Protein AF-A0A0B1SPR5-F1 (afdb_monomer)

Nearest PDB structures (foldseek):
  7kk3-assembly1_A  TM=8.810E-01  e=3.151E-03  Homo sapiens
  8u4w-assembly4_D  TM=8.899E-01  e=4.691E-03  Homo sapiens
  4l7p-assembly1_A  TM=6.965E-01  e=1.040E-02  Homo sapiens

Foldseek 3Di:
DDDDDDPDPPPDDCPVCPPPQKDKQAAQWAQPAWDADPNDTHSPHGTDGPVVPVPHPHNHMDMGGDDPVVDDDDDDDDDD

Radius of gyration: 14.97 Å; Cα contacts (8 Å, |Δi|>4): 83; chains: 1; bounding box: 36×36×32 Å

Secondary structure (DSSP, 8-state):
---------TTS-HHHHTT-SEEEEPPSEEES--EEETTEEE--SPEEE-TTSTT---SB-EEEES-GGG----------

pLDDT: mean 77.54, std 15.35, range [31.16, 94.0]

Organism: Oesophagostomum dentatum (NCBI:txid61180)

InterPro domains:
  IPR012317 Poly(ADP-ribose) polymerase, catalytic domain [PS51059] (1-80)

Sequence (80 aa):
KTYTLKNWDFSSDEQTTKGFDSLHVIGRSYPKASITINGVAMPLCDFGDHSRNRYLPLEFSEYIVRDSARILPQYLVIYE

Solvent-accessible surface area (backbone atoms only — not comparable to full-atom values): 5538 Å² total; per-r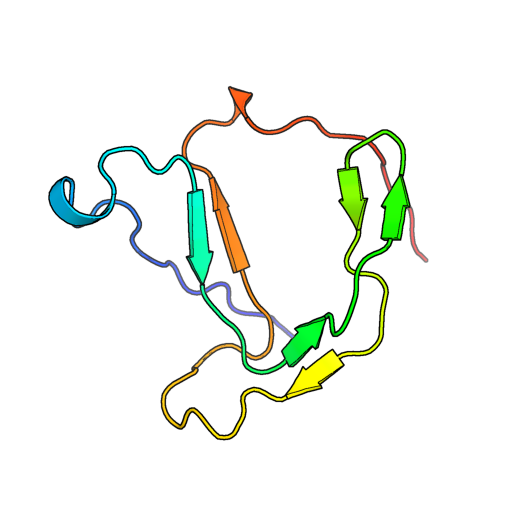esidue (Å²): 135,87,82,79,80,75,87,74,76,87,79,82,47,74,82,84,44,67,93,56,71,60,47,77,48,71,23,28,38,39,56,70,42,64,50,74,56,98,90,40,79,40,68,79,42,65,71,40,78,45,70,89,50,89,80,54,90,35,66,54,57,49,78,48,66,80,54,69,89,79,60,76,92,85,81,86,87,88,82,137

Mean predicted aligned error: 8.43 Å

Structure (mmCIF, N/CA/C/O backbone):
data_AF-A0A0B1SPR5-F1
#
_entry.id   AF-A0A0B1SPR5-F1
#
loop_
_atom_site.group_PDB
_atom_site.id
_atom_site.type_symbol
_atom_site.label_atom_id
_atom_site.label_alt_id
_atom_site.label_comp_id
_atom_site.label_asym_id
_atom_site.label_entity_id
_atom_site.label_seq_id
_atom_site.pdbx_PDB_ins_code
_atom_site.Cartn_x
_atom_site.Cartn_y
_atom_site.Cartn_z
_atom_site.occupancy
_atom_site.B_iso_or_equiv
_atom_site.auth_seq_id
_atom_site.auth_comp_id
_atom_site.auth_asym_id
_atom_site.auth_atom_id
_atom_site.pdbx_PDB_model_num
ATOM 1 N N . LYS A 1 1 ? 9.003 -19.378 -0.035 1.00 38.31 1 LYS A N 1
ATOM 2 C CA . LYS A 1 1 ? 9.922 -18.350 0.515 1.00 38.31 1 LYS A CA 1
ATOM 3 C C . LYS A 1 1 ? 9.266 -17.791 1.767 1.00 38.31 1 LYS A C 1
ATOM 5 O O . LYS A 1 1 ? 8.131 -17.354 1.664 1.00 38.31 1 LYS A O 1
ATOM 10 N N . THR A 1 2 ? 9.916 -17.875 2.923 1.00 31.16 2 THR A N 1
ATOM 11 C CA . THR A 1 2 ? 9.387 -17.325 4.180 1.00 31.16 2 THR A CA 1
ATOM 12 C C . THR A 1 2 ? 9.818 -15.867 4.255 1.00 31.16 2 THR A C 1
ATOM 14 O O . THR A 1 2 ? 11.014 -15.588 4.309 1.00 31.16 2 THR A O 1
ATOM 17 N N . TYR A 1 3 ? 8.868 -14.943 4.155 1.00 43.47 3 TYR A N 1
ATOM 18 C CA . TYR A 1 3 ? 9.142 -13.518 4.299 1.00 43.47 3 TYR A CA 1
ATOM 19 C C . TYR A 1 3 ? 9.158 -13.201 5.793 1.00 43.47 3 TYR A C 1
ATOM 21 O O . TYR A 1 3 ? 8.132 -13.293 6.462 1.00 43.47 3 TYR A O 1
ATOM 29 N N . THR A 1 4 ? 10.333 -12.898 6.336 1.00 44.16 4 THR A N 1
ATOM 30 C CA . THR A 1 4 ? 10.455 -12.441 7.720 1.00 44.16 4 THR A CA 1
ATOM 31 C C . THR A 1 4 ? 10.081 -10.967 7.755 1.00 44.16 4 THR A C 1
ATOM 33 O O . THR A 1 4 ? 10.863 -10.132 7.300 1.00 44.16 4 THR A O 1
ATOM 36 N N . LEU A 1 5 ? 8.897 -10.650 8.281 1.00 50.41 5 LEU A N 1
ATOM 37 C CA . LEU A 1 5 ? 8.541 -9.273 8.611 1.00 50.41 5 LEU A CA 1
ATOM 38 C C . LEU A 1 5 ? 9.557 -8.771 9.639 1.00 50.41 5 LEU A C 1
ATOM 40 O O . LEU A 1 5 ? 9.746 -9.388 10.692 1.00 50.41 5 LEU A O 1
ATOM 44 N N . LYS A 1 6 ? 10.271 -7.692 9.316 1.00 56.91 6 LYS A N 1
ATOM 45 C CA . LYS A 1 6 ? 11.139 -7.049 10.301 1.00 56.91 6 LYS A CA 1
ATOM 46 C C . LYS A 1 6 ? 10.238 -6.274 11.258 1.00 56.91 6 LYS A C 1
ATOM 48 O O . LYS A 1 6 ? 9.419 -5.478 10.815 1.00 56.91 6 LYS A O 1
ATOM 53 N N . ASN A 1 7 ? 10.392 -6.495 12.563 1.00 56.44 7 ASN A N 1
ATOM 54 C CA . ASN A 1 7 ? 9.734 -5.682 13.585 1.00 56.44 7 ASN A CA 1
ATOM 55 C C . ASN A 1 7 ? 10.357 -4.279 13.571 1.00 56.44 7 ASN A C 1
ATOM 57 O O . ASN A 1 7 ? 11.291 -4.001 14.322 1.00 56.44 7 ASN A O 1
ATOM 61 N N . TRP A 1 8 ? 9.891 -3.419 12.666 1.00 64.06 8 TRP A N 1
ATOM 62 C CA . TRP A 1 8 ? 10.225 -2.002 12.673 1.00 64.06 8 TRP A CA 1
ATOM 63 C C . TRP A 1 8 ? 9.546 -1.359 13.873 1.00 64.06 8 TRP A C 1
ATOM 65 O O . TRP A 1 8 ? 8.320 -1.364 13.990 1.00 64.06 8 TRP A O 1
ATOM 75 N N . ASP A 1 9 ? 10.359 -0.843 14.785 1.00 61.97 9 ASP A N 1
ATOM 76 C CA . ASP A 1 9 ? 9.863 -0.198 15.985 1.00 61.97 9 ASP A CA 1
ATOM 77 C C . ASP A 1 9 ? 9.335 1.199 15.643 1.00 61.97 9 ASP A C 1
ATOM 79 O O . ASP A 1 9 ? 10.085 2.165 15.515 1.00 61.97 9 ASP A O 1
ATOM 83 N N . PHE A 1 10 ? 8.018 1.299 15.467 1.00 59.22 10 PHE A N 1
ATOM 84 C CA . PHE A 1 10 ? 7.345 2.574 15.241 1.00 59.22 10 PHE A CA 1
ATOM 85 C C . PHE A 1 10 ? 7.070 3.336 16.548 1.00 59.22 10 PHE A C 1
ATOM 87 O O . PHE A 1 10 ? 6.364 4.341 16.509 1.00 59.22 10 PHE A O 1
ATOM 94 N N . SER A 1 11 ? 7.582 2.887 17.702 1.00 57.12 11 SER A N 1
ATOM 95 C CA . SER A 1 11 ? 7.380 3.536 19.007 1.00 57.12 11 SER A CA 1
ATOM 96 C C . SER A 1 11 ? 8.483 4.534 19.386 1.00 57.12 11 SER A C 1
ATOM 98 O O . SER A 1 11 ? 8.277 5.333 20.295 1.00 57.12 11 SER A O 1
ATOM 100 N N . SER A 1 12 ? 9.630 4.529 18.693 1.00 51.75 12 SER A N 1
ATOM 101 C CA . SER A 1 12 ? 10.870 5.060 19.274 1.00 51.75 12 SER A CA 1
ATOM 102 C C . SER A 1 12 ? 11.068 6.578 19.231 1.00 51.75 12 SER A C 1
ATOM 104 O O . SER A 1 12 ? 11.995 7.044 19.877 1.00 51.75 12 SER A O 1
ATOM 106 N N . ASP A 1 13 ? 10.248 7.366 18.526 1.00 54.50 13 ASP A N 1
ATOM 107 C CA . ASP A 1 13 ? 10.425 8.827 18.502 1.00 54.50 13 ASP A CA 1
ATOM 108 C C . ASP A 1 13 ? 9.104 9.587 18.290 1.00 54.50 13 ASP A C 1
ATOM 110 O O . ASP A 1 13 ? 8.596 9.749 17.174 1.00 54.50 13 ASP A O 1
ATOM 114 N N . GLU A 1 14 ? 8.553 10.140 19.374 1.00 54.03 14 GLU A N 1
ATOM 115 C CA . GLU A 1 14 ? 7.431 11.088 19.311 1.00 54.03 14 GLU A CA 1
ATOM 116 C C . GLU A 1 14 ? 7.778 12.353 18.505 1.00 54.03 14 GLU A C 1
ATOM 118 O O . GLU A 1 14 ? 6.881 12.990 17.957 1.00 54.03 14 GLU A O 1
ATOM 123 N N . GLN A 1 15 ? 9.063 12.716 18.382 1.00 56.41 15 GLN A N 1
ATOM 124 C CA . GLN A 1 15 ? 9.485 13.895 17.615 1.00 56.41 15 GLN A CA 1
ATOM 125 C C . GLN A 1 15 ? 9.419 13.696 16.096 1.00 56.41 15 GLN A C 1
ATOM 127 O O . GLN A 1 15 ? 9.020 14.622 15.392 1.00 56.41 15 GLN A O 1
ATOM 132 N N . THR A 1 16 ? 9.768 12.516 15.575 1.00 59.00 16 THR A N 1
ATOM 133 C CA . THR A 1 16 ? 9.748 12.239 14.124 1.00 59.00 16 THR A CA 1
ATOM 134 C C . THR A 1 16 ? 8.373 11.798 13.626 1.00 59.00 16 THR A C 1
ATOM 136 O O . THR A 1 16 ? 8.078 11.932 12.441 1.00 59.00 16 THR A O 1
ATOM 139 N N . THR A 1 17 ? 7.507 11.316 14.523 1.00 63.22 17 THR A N 1
ATOM 140 C CA . THR A 1 17 ? 6.181 10.773 14.177 1.00 63.22 17 THR A CA 1
ATOM 141 C C . THR A 1 17 ? 5.018 11.726 14.465 1.00 63.22 17 THR A C 1
ATOM 143 O O . THR A 1 17 ? 3.867 11.416 14.153 1.00 63.22 17 THR A O 1
ATOM 146 N N . LYS A 1 18 ? 5.285 12.919 15.016 1.00 66.62 18 LYS A N 1
ATOM 147 C CA . LYS A 1 18 ? 4.248 13.909 15.332 1.00 66.62 18 LYS A CA 1
ATOM 148 C C . LYS A 1 18 ? 3.543 14.401 14.063 1.00 66.62 18 LYS A C 1
ATOM 150 O O . LYS A 1 18 ? 4.130 15.102 13.247 1.00 66.62 18 LYS A O 1
ATOM 155 N N . GLY A 1 19 ? 2.258 14.069 13.938 1.00 74.69 19 GLY A N 1
ATOM 156 C CA . GLY A 1 19 ? 1.409 14.453 12.804 1.00 74.69 19 GLY A CA 1
ATOM 157 C C . GLY A 1 19 ? 1.330 13.416 11.680 1.00 74.69 19 GLY A C 1
ATOM 158 O O . GLY A 1 19 ? 0.523 13.592 10.771 1.00 74.69 19 GLY A O 1
ATOM 159 N N . PHE A 1 20 ? 2.099 12.328 11.764 1.00 79.94 20 PHE A N 1
ATOM 160 C CA . PHE A 1 20 ? 2.005 11.198 10.842 1.00 79.94 20 PHE A CA 1
ATOM 161 C C . PHE A 1 20 ? 1.215 10.057 11.487 1.00 79.94 20 PHE A C 1
ATOM 163 O O . PHE A 1 20 ? 1.387 9.741 12.663 1.00 79.94 20 PHE A O 1
ATOM 170 N N . ASP A 1 21 ? 0.338 9.430 10.710 1.00 80.50 21 ASP A N 1
ATOM 171 C CA . ASP A 1 21 ? -0.520 8.323 11.146 1.00 80.50 21 ASP A CA 1
ATOM 172 C C . ASP A 1 21 ? 0.022 6.939 10.745 1.00 80.50 21 ASP A C 1
ATOM 174 O O . ASP A 1 21 ? -0.485 5.905 11.192 1.00 80.50 21 ASP A O 1
ATOM 178 N N . SER A 1 22 ? 1.059 6.925 9.909 1.00 83.94 22 SER A N 1
ATOM 179 C CA . SER A 1 22 ? 1.615 5.738 9.279 1.00 83.94 22 SER A CA 1
ATOM 180 C C . SER A 1 22 ? 3.128 5.854 9.079 1.00 83.94 22 SER A C 1
ATOM 182 O O . SER A 1 22 ? 3.682 6.944 8.933 1.00 83.94 22 SER A O 1
ATOM 184 N N . LEU A 1 23 ? 3.796 4.702 9.079 1.00 84.44 23 LEU A N 1
ATOM 185 C CA . LEU A 1 23 ? 5.187 4.526 8.679 1.00 84.44 23 LEU A CA 1
ATOM 186 C C . LEU A 1 23 ? 5.219 3.851 7.315 1.00 84.44 23 LEU A C 1
ATOM 188 O O . LEU A 1 23 ? 4.616 2.794 7.137 1.00 84.44 23 LEU A O 1
ATOM 192 N N . HIS A 1 24 ? 5.969 4.419 6.378 1.00 85.88 24 HIS A N 1
ATOM 193 C CA . HIS A 1 24 ? 6.290 3.770 5.112 1.00 85.88 24 HIS A CA 1
ATOM 194 C C . HIS A 1 24 ? 7.771 3.397 5.115 1.00 85.88 24 HIS A C 1
ATOM 196 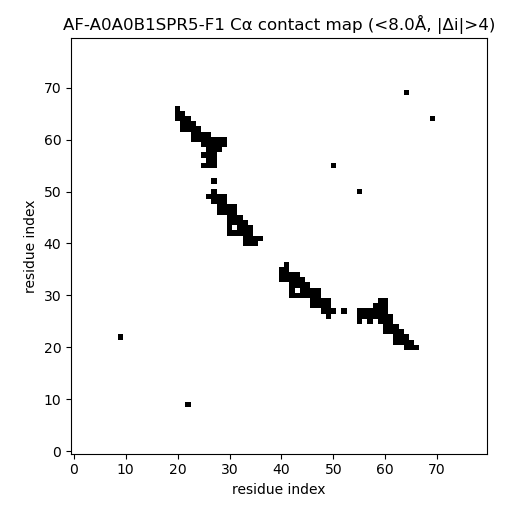O O . HIS A 1 24 ? 8.644 4.264 5.045 1.00 85.88 24 HIS A O 1
ATOM 202 N N . VAL A 1 25 ? 8.052 2.100 5.199 1.00 82.44 25 VAL A N 1
ATOM 203 C CA . VAL A 1 25 ? 9.406 1.569 5.071 1.00 82.44 25 VAL A CA 1
ATOM 204 C C . VAL A 1 25 ? 9.658 1.269 3.601 1.00 82.44 25 VAL A C 1
ATOM 206 O O . VAL A 1 25 ? 8.962 0.459 2.994 1.00 82.44 25 VAL A O 1
ATOM 209 N N . ILE A 1 26 ? 10.643 1.946 3.015 1.00 82.12 26 ILE A N 1
ATOM 210 C CA . ILE A 1 26 ? 10.900 1.885 1.575 1.00 82.12 26 ILE A CA 1
ATOM 211 C C . ILE A 1 26 ? 11.650 0.595 1.228 1.00 82.12 26 ILE A C 1
ATOM 213 O O . ILE A 1 26 ? 12.720 0.319 1.774 1.00 82.12 26 ILE A O 1
ATOM 217 N N . GLY A 1 27 ? 11.097 -0.175 0.291 1.00 84.75 27 GLY A N 1
ATOM 218 C CA . GLY A 1 27 ? 11.758 -1.325 -0.315 1.00 84.75 27 GLY A CA 1
ATOM 219 C C . GLY A 1 27 ? 12.530 -0.979 -1.585 1.00 84.75 27 GLY A C 1
ATOM 220 O O . GLY A 1 27 ? 12.380 0.096 -2.176 1.00 84.75 27 GLY A O 1
ATOM 221 N N . ARG A 1 28 ? 13.360 -1.927 -2.023 1.00 86.81 28 ARG A N 1
ATOM 222 C CA . ARG A 1 28 ? 14.094 -1.848 -3.287 1.00 86.81 28 ARG A CA 1
ATOM 223 C C . ARG A 1 28 ? 13.139 -1.772 -4.481 1.00 86.81 28 ARG A C 1
ATOM 225 O O . ARG A 1 28 ? 13.280 -0.887 -5.320 1.00 86.81 28 ARG A O 1
ATOM 232 N N . SER A 1 29 ? 12.189 -2.693 -4.547 1.00 87.06 29 SER A N 1
ATOM 233 C CA . SER A 1 29 ? 11.192 -2.780 -5.606 1.00 87.06 29 SER A CA 1
ATOM 234 C C . SER A 1 29 ? 9.978 -1.930 -5.236 1.00 87.06 29 SER A C 1
ATOM 236 O O . SER A 1 29 ? 9.396 -2.098 -4.163 1.00 87.06 29 SER A O 1
ATOM 238 N N . TYR A 1 30 ? 9.593 -1.009 -6.120 1.00 85.69 30 TYR A N 1
ATOM 239 C CA . TYR A 1 30 ? 8.464 -0.096 -5.906 1.00 85.69 30 TYR A CA 1
ATOM 240 C C . TYR A 1 30 ? 7.551 -0.050 -7.133 1.00 85.69 30 TYR A C 1
ATOM 242 O O . TYR A 1 30 ? 8.042 -0.166 -8.253 1.00 85.69 30 TYR A O 1
ATOM 250 N N . PRO A 1 31 ? 6.234 0.126 -6.975 1.00 88.69 31 PRO A N 1
ATOM 251 C CA . PRO A 1 31 ? 5.322 0.248 -8.110 1.00 88.69 31 PRO A CA 1
ATOM 252 C C . PRO A 1 31 ? 5.635 1.521 -8.912 1.00 88.69 31 PRO A C 1
ATOM 254 O O . PRO A 1 31 ? 5.635 2.620 -8.358 1.00 88.69 31 PRO A O 1
ATOM 257 N N . LYS A 1 32 ? 5.888 1.407 -10.225 1.00 88.88 32 LYS A N 1
ATOM 258 C CA . LYS A 1 32 ? 6.192 2.582 -11.077 1.00 88.88 32 LYS A CA 1
ATOM 259 C C . LYS A 1 32 ? 5.013 3.536 -11.242 1.00 88.88 32 LYS A C 1
ATOM 261 O O . LYS A 1 32 ? 5.209 4.712 -11.530 1.00 88.88 32 LYS A O 1
ATOM 266 N N . ALA A 1 33 ? 3.803 3.010 -11.122 1.00 87.56 33 ALA A N 1
ATOM 267 C CA . ALA A 1 33 ? 2.567 3.748 -11.293 1.00 87.56 33 ALA A CA 1
ATOM 268 C C . ALA A 1 33 ? 1.446 3.096 -10.477 1.00 87.56 33 ALA A C 1
ATOM 270 O O . ALA A 1 33 ? 1.585 1.993 -9.942 1.00 87.56 33 ALA A O 1
ATOM 271 N N . SER A 1 34 ? 0.337 3.814 -10.348 1.00 90.50 34 SER A N 1
ATOM 272 C CA . SER A 1 34 ? -0.872 3.350 -9.676 1.00 90.50 34 SER A CA 1
ATOM 273 C C . SER A 1 34 ? -2.089 3.741 -10.500 1.00 90.50 34 SER A C 1
ATOM 275 O O . SER A 1 34 ? -2.079 4.771 -11.174 1.00 90.50 34 SER A O 1
ATOM 277 N N . ILE A 1 35 ? -3.137 2.928 -10.422 1.00 91.94 35 ILE A N 1
ATOM 278 C CA . ILE A 1 35 ? -4.474 3.305 -10.893 1.00 91.94 35 ILE A CA 1
ATOM 279 C C . ILE A 1 35 ? -5.336 3.683 -9.690 1.00 91.94 35 ILE A C 1
ATOM 281 O O . ILE A 1 35 ? -5.033 3.285 -8.568 1.00 91.94 35 ILE A O 1
ATOM 285 N N . THR A 1 36 ? -6.418 4.423 -9.905 1.00 93.38 36 THR A N 1
ATOM 286 C CA . THR A 1 36 ? -7.349 4.791 -8.829 1.00 93.38 36 THR A CA 1
ATOM 287 C C . THR A 1 36 ? -8.671 4.066 -9.022 1.00 93.38 36 THR A C 1
ATOM 289 O O . THR A 1 36 ? -9.280 4.177 -10.084 1.00 93.38 36 THR A O 1
ATOM 292 N N . ILE A 1 37 ? -9.139 3.363 -7.990 1.00 93.00 37 ILE A N 1
ATOM 293 C CA . ILE A 1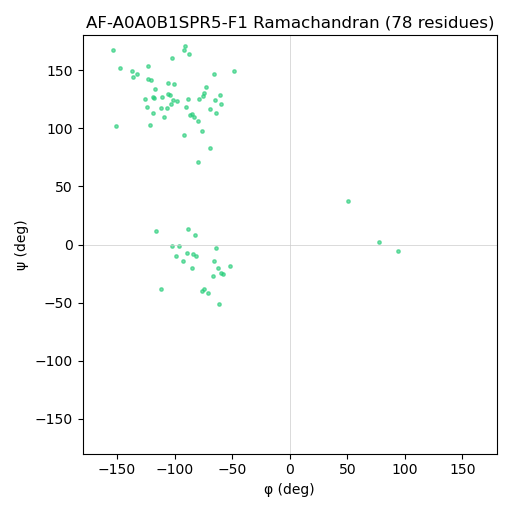 37 ? -10.452 2.704 -7.966 1.00 93.00 37 ILE A CA 1
ATOM 294 C C . ILE A 1 37 ? -11.202 3.180 -6.724 1.00 93.00 37 ILE A C 1
ATOM 296 O O . ILE A 1 37 ? -10.682 3.079 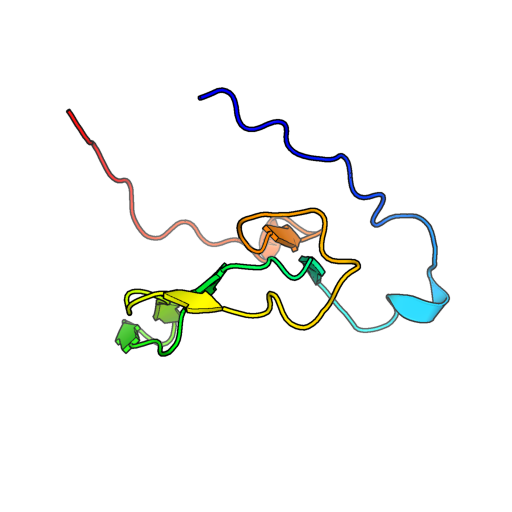-5.617 1.00 93.00 37 ILE A O 1
ATOM 300 N N . ASN A 1 38 ? -12.417 3.711 -6.896 1.00 92.38 38 ASN A N 1
ATOM 301 C CA . ASN A 1 38 ? -13.257 4.227 -5.802 1.00 92.38 38 ASN A CA 1
ATOM 302 C C . ASN A 1 38 ? -12.522 5.213 -4.869 1.00 92.38 38 ASN A C 1
ATOM 304 O O . ASN A 1 38 ? -12.700 5.190 -3.655 1.00 92.38 38 ASN A O 1
ATOM 308 N N . GLY A 1 39 ? -11.657 6.061 -5.434 1.00 91.12 39 GLY A N 1
ATOM 309 C CA . GLY A 1 39 ? -10.858 7.026 -4.670 1.00 91.12 39 GLY A CA 1
ATOM 310 C C . GLY A 1 39 ? -9.645 6.437 -3.937 1.00 91.12 39 GLY A C 1
ATOM 311 O O . GLY A 1 39 ? -8.928 7.186 -3.282 1.00 91.12 39 GLY A O 1
ATOM 312 N N . VAL A 1 40 ? -9.374 5.134 -4.071 1.00 91.38 40 VAL A N 1
ATOM 313 C CA . VAL A 1 40 ? -8.215 4.452 -3.477 1.00 91.38 40 VAL A CA 1
ATOM 314 C C . VAL A 1 40 ? -7.162 4.179 -4.552 1.00 91.38 40 VAL A C 1
ATOM 316 O O . VAL A 1 40 ? -7.465 3.608 -5.601 1.00 91.38 40 VAL A O 1
ATOM 319 N N . ALA A 1 41 ? -5.916 4.583 -4.294 1.00 91.88 41 ALA A N 1
ATOM 320 C CA . ALA A 1 41 ? -4.786 4.294 -5.174 1.00 91.88 41 ALA A CA 1
ATOM 321 C C . ALA A 1 41 ? -4.363 2.821 -5.052 1.00 91.88 41 ALA A C 1
ATOM 323 O O . ALA A 1 41 ? -4.149 2.314 -3.952 1.00 91.88 41 ALA A O 1
ATOM 324 N N . MET A 1 42 ? -4.218 2.147 -6.191 1.00 91.38 42 MET A N 1
ATOM 325 C CA . MET A 1 42 ? -3.823 0.746 -6.295 1.00 91.38 42 MET A CA 1
ATOM 326 C C . MET A 1 42 ? -2.502 0.618 -7.070 1.00 91.38 42 MET A C 1
ATOM 328 O O . MET A 1 42 ? -2.471 0.889 -8.277 1.00 91.38 42 MET A O 1
ATOM 332 N N . PRO A 1 43 ? -1.410 0.194 -6.410 1.00 89.62 43 PRO A N 1
ATOM 333 C CA . PRO A 1 43 ? -0.092 0.062 -7.024 1.00 89.62 43 PRO A CA 1
ATOM 334 C C . PRO A 1 43 ? 0.037 -1.233 -7.844 1.00 89.62 43 PRO A C 1
ATOM 336 O O . PRO A 1 43 ? 0.720 -2.169 -7.443 1.00 89.62 43 PRO A O 1
ATOM 339 N N . LEU A 1 44 ? -0.652 -1.302 -8.986 1.00 82.00 44 LEU A N 1
ATOM 340 C CA . LEU A 1 44 ? -0.760 -2.518 -9.812 1.00 82.00 44 LEU A CA 1
ATOM 341 C C . LEU A 1 44 ? 0.235 -2.588 -10.981 1.00 82.00 44 LEU A C 1
ATOM 343 O O . LEU A 1 44 ? 0.217 -3.549 -11.744 1.00 82.00 44 LEU A O 1
ATOM 347 N N . CYS A 1 45 ? 1.067 -1.566 -11.167 1.00 84.12 45 CYS A N 1
ATOM 348 C CA . CYS A 1 45 ? 2.008 -1.511 -12.284 1.00 84.12 45 CYS A CA 1
ATOM 349 C C . CYS A 1 45 ? 3.345 -2.187 -11.956 1.00 84.12 45 CYS A C 1
ATOM 351 O O . CYS A 1 45 ? 3.687 -2.383 -10.790 1.00 84.12 45 CYS A O 1
ATOM 353 N N . ASP A 1 46 ? 4.127 -2.470 -13.003 1.00 87.31 46 ASP A N 1
ATOM 354 C CA . ASP A 1 46 ? 5.458 -3.070 -12.899 1.00 87.31 46 ASP A CA 1
ATOM 355 C C . ASP A 1 46 ? 6.359 -2.382 -11.869 1.00 87.31 46 ASP A C 1
ATOM 357 O O . ASP A 1 46 ? 6.325 -1.159 -11.675 1.00 87.31 46 ASP A O 1
ATOM 361 N N . PHE A 1 47 ? 7.248 -3.176 -11.277 1.00 88.50 47 PHE A N 1
ATOM 362 C CA . PHE A 1 47 ? 8.223 -2.675 -10.323 1.00 88.50 47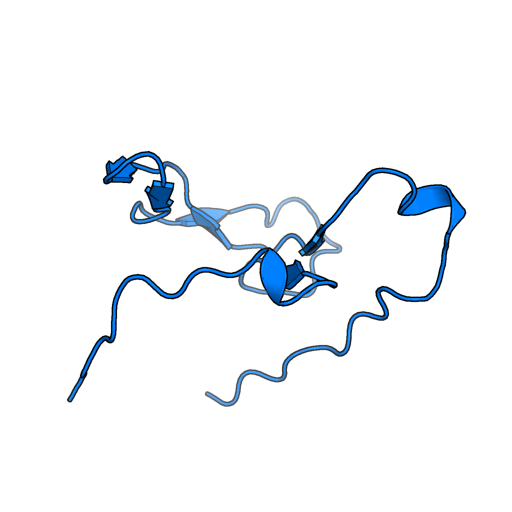 PHE A CA 1
ATOM 363 C C . PHE A 1 47 ? 9.337 -1.862 -11.003 1.00 88.50 47 PHE A C 1
ATOM 365 O O . PHE A 1 47 ? 9.889 -2.224 -12.048 1.00 88.50 47 PHE A O 1
ATOM 372 N N . GLY A 1 48 ? 9.663 -0.723 -10.399 1.00 85.50 48 GLY A N 1
ATOM 373 C CA . GLY A 1 48 ? 10.911 0.012 -10.557 1.00 85.50 48 GLY A CA 1
ATOM 374 C C . GLY A 1 48 ? 11.928 -0.439 -9.517 1.00 85.50 48 GLY A C 1
ATOM 375 O O . GLY A 1 48 ? 11.596 -1.194 -8.607 1.00 85.50 48 GLY A O 1
ATOM 376 N N . ASP A 1 49 ? 13.171 0.020 -9.662 1.00 86.06 49 ASP A N 1
ATOM 377 C CA . ASP A 1 49 ? 14.287 -0.409 -8.818 1.00 86.06 49 ASP A CA 1
ATOM 378 C C . ASP A 1 49 ? 14.970 0.787 -8.133 1.00 86.06 49 ASP A C 1
ATOM 380 O O . ASP A 1 49 ? 15.544 1.659 -8.790 1.00 86.06 49 ASP A O 1
ATOM 384 N N . HIS A 1 50 ? 14.940 0.801 -6.799 1.00 77.88 50 HIS A N 1
ATOM 385 C CA . HIS A 1 50 ? 15.684 1.721 -5.937 1.00 77.88 50 HIS A CA 1
ATOM 386 C C . HIS A 1 50 ? 17.093 1.206 -5.570 1.00 77.88 50 HIS A C 1
ATOM 388 O O . HIS A 1 50 ? 17.733 1.779 -4.690 1.00 77.88 50 HIS A O 1
ATOM 394 N N . SER A 1 51 ? 17.625 0.169 -6.232 1.00 70.44 51 SER A N 1
ATOM 395 C CA . SER A 1 51 ? 18.932 -0.472 -5.943 1.00 70.44 51 SER A CA 1
ATOM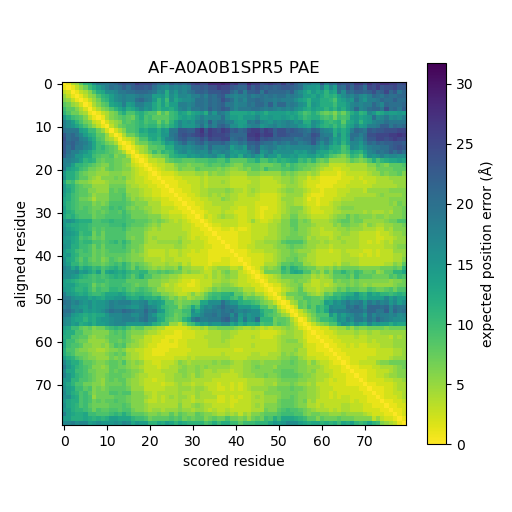 396 C C . SER A 1 51 ? 20.146 0.446 -5.858 1.00 70.44 51 SER A C 1
ATOM 398 O O . SER A 1 51 ? 21.167 0.073 -5.281 1.00 70.44 51 SER A O 1
ATOM 400 N N . ARG A 1 52 ? 20.061 1.663 -6.404 1.00 66.19 52 ARG A N 1
ATOM 401 C CA . ARG A 1 52 ? 21.101 2.686 -6.225 1.00 66.19 52 ARG A CA 1
ATOM 402 C C . ARG A 1 52 ? 21.271 3.095 -4.759 1.00 66.19 52 ARG A C 1
ATOM 404 O O . ARG A 1 52 ? 22.323 3.617 -4.395 1.00 66.19 52 ARG A O 1
ATOM 411 N N . ASN A 1 53 ? 20.269 2.839 -3.925 1.00 64.56 53 ASN A N 1
ATOM 412 C CA . ASN A 1 53 ? 20.278 3.135 -2.507 1.00 64.56 53 ASN A CA 1
ATOM 413 C C . ASN A 1 53 ? 20.797 1.908 -1.733 1.00 64.56 53 ASN A C 1
ATOM 415 O O . ASN A 1 53 ? 20.061 0.972 -1.427 1.00 64.56 53 ASN A O 1
ATOM 419 N N . ARG A 1 54 ? 22.110 1.896 -1.459 1.00 58.00 54 ARG A N 1
ATOM 420 C CA . ARG A 1 54 ? 22.877 0.736 -0.944 1.00 58.00 54 ARG A CA 1
ATOM 421 C C . ARG A 1 54 ? 22.465 0.246 0.451 1.00 58.00 54 ARG A C 1
ATOM 423 O O . ARG A 1 54 ? 23.021 -0.734 0.934 1.00 58.00 54 ARG A O 1
ATOM 430 N N . TYR A 1 55 ? 21.526 0.929 1.094 1.00 60.50 55 TYR A N 1
ATOM 431 C CA . TYR A 1 55 ? 21.133 0.701 2.480 1.00 60.50 55 TYR A CA 1
ATOM 432 C C . TYR A 1 55 ? 19.687 0.223 2.631 1.00 60.50 55 TYR A C 1
ATOM 434 O O . TYR A 1 55 ? 19.191 0.204 3.750 1.00 60.50 55 TYR A O 1
ATOM 442 N N . LEU A 1 56 ? 19.002 -0.160 1.544 1.00 64.00 56 LEU A N 1
ATOM 443 C CA . LEU A 1 56 ? 17.634 -0.681 1.618 1.00 64.00 56 LEU A CA 1
ATOM 444 C C . LEU A 1 56 ? 17.649 -2.187 1.922 1.00 64.00 56 LEU A C 1
ATOM 446 O O . LEU A 1 56 ? 18.079 -2.972 1.077 1.00 64.00 56 LEU A O 1
ATOM 450 N N . PRO A 1 57 ? 17.189 -2.621 3.109 1.00 69.94 57 PRO A N 1
ATOM 451 C CA . PRO A 1 57 ? 17.247 -4.024 3.493 1.00 69.94 57 PRO A CA 1
ATOM 452 C C . PRO A 1 57 ? 16.011 -4.832 3.062 1.00 69.94 57 PRO A C 1
ATOM 454 O O . PRO A 1 57 ? 15.999 -6.042 3.277 1.00 69.94 57 PRO A O 1
ATOM 457 N N . LEU A 1 58 ? 14.965 -4.182 2.539 1.00 78.50 58 LEU A N 1
ATOM 458 C CA . LEU A 1 58 ? 13.705 -4.814 2.142 1.00 78.50 58 LEU A CA 1
ATOM 459 C C . LEU A 1 58 ? 13.598 -4.918 0.621 1.00 78.50 58 LEU A C 1
ATOM 461 O O . LEU A 1 58 ? 13.915 -3.971 -0.099 1.00 78.50 58 LEU A O 1
ATOM 465 N N . GLU A 1 59 ? 13.089 -6.052 0.141 1.00 84.00 59 GLU A N 1
ATOM 466 C CA . GLU A 1 59 ? 12.787 -6.235 -1.282 1.00 84.00 59 GLU A CA 1
ATOM 467 C C . GLU A 1 59 ? 11.569 -5.401 -1.703 1.00 84.00 59 GLU A C 1
ATOM 469 O O . GLU A 1 59 ? 11.620 -4.750 -2.738 1.00 84.00 59 GLU A O 1
ATOM 474 N N . PHE A 1 60 ? 10.519 -5.345 -0.878 1.00 85.19 60 PHE A N 1
ATOM 475 C CA . PHE A 1 60 ? 9.294 -4.574 -1.127 1.00 85.19 60 PHE A CA 1
ATOM 476 C C . PHE A 1 60 ? 9.025 -3.590 0.010 1.00 85.19 60 PHE A C 1
ATOM 478 O O . PHE A 1 60 ? 9.456 -3.816 1.139 1.00 85.19 60 PHE A O 1
ATOM 485 N N . SER A 1 61 ? 8.328 -2.495 -0.296 1.00 83.31 61 SER A N 1
ATOM 486 C CA . SER A 1 61 ? 7.898 -1.536 0.721 1.00 83.31 61 SER A CA 1
ATOM 487 C C . SER A 1 61 ? 6.880 -2.137 1.689 1.00 83.31 61 SER A C 1
ATOM 489 O O . SER A 1 61 ? 6.016 -2.917 1.290 1.00 83.31 61 SER A O 1
ATOM 491 N N . GLU A 1 62 ? 6.937 -1.695 2.943 1.00 85.88 62 GLU A N 1
ATOM 492 C CA . GLU A 1 62 ? 5.981 -2.042 3.995 1.00 85.88 62 GLU A CA 1
ATOM 493 C C . GLU A 1 62 ? 5.307 -0.768 4.522 1.00 85.88 62 GLU A C 1
ATOM 495 O O . GLU A 1 62 ? 5.950 0.273 4.675 1.00 85.88 62 GLU A O 1
ATOM 500 N N . TYR A 1 63 ? 4.010 -0.852 4.816 1.00 86.62 63 TYR A N 1
ATOM 501 C CA . TYR A 1 63 ? 3.236 0.228 5.426 1.00 86.62 63 TYR A CA 1
ATOM 502 C C . TYR A 1 63 ? 2.712 -0.235 6.782 1.00 86.62 63 TYR A C 1
ATOM 504 O O . TYR A 1 63 ? 2.052 -1.270 6.872 1.00 86.62 63 TYR A O 1
ATOM 512 N N . ILE A 1 64 ? 2.992 0.534 7.832 1.00 85.50 64 ILE A N 1
ATOM 513 C CA . ILE A 1 64 ? 2.561 0.246 9.202 1.00 85.50 64 ILE A CA 1
ATOM 514 C C . ILE A 1 64 ? 1.675 1.397 9.664 1.00 85.50 64 ILE A C 1
ATOM 516 O O . ILE A 1 64 ? 2.067 2.55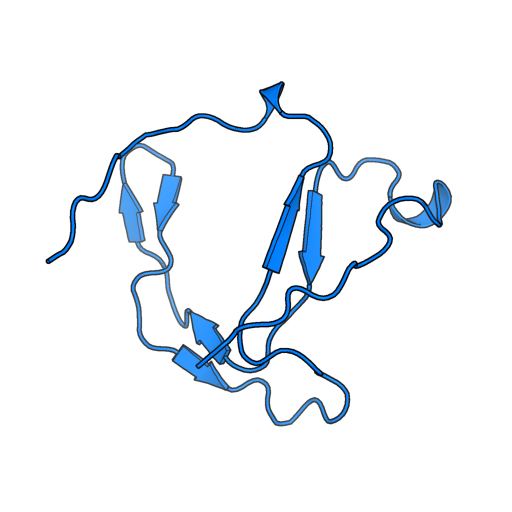8 9.594 1.00 85.50 64 ILE A O 1
ATOM 520 N N . VAL A 1 65 ? 0.478 1.078 10.145 1.00 85.44 65 VAL A N 1
ATOM 521 C CA . VAL A 1 65 ? -0.505 2.051 10.637 1.00 85.44 65 VAL A CA 1
ATOM 522 C C . VAL A 1 65 ? -0.739 1.790 12.123 1.00 85.44 65 VAL A C 1
ATOM 524 O O . VAL A 1 65 ? -0.896 0.637 12.518 1.00 85.44 65 VAL A O 1
ATOM 527 N N . ARG A 1 66 ? -0.742 2.842 12.956 1.00 79.00 66 ARG A N 1
ATOM 528 C CA . ARG A 1 66 ? -0.912 2.700 14.422 1.00 79.00 66 ARG A CA 1
ATOM 529 C C . ARG A 1 66 ? -2.350 2.424 14.834 1.00 79.00 66 ARG A C 1
ATOM 531 O O . ARG A 1 66 ? -2.585 1.663 15.765 1.00 79.00 66 ARG A O 1
ATOM 538 N N . ASP A 1 67 ? -3.291 3.088 14.176 1.00 83.50 67 ASP A N 1
ATOM 539 C CA . ASP A 1 67 ? -4.699 3.053 14.544 1.00 83.50 67 ASP A CA 1
ATOM 540 C C . ASP A 1 67 ? -5.494 2.212 13.545 1.00 83.50 67 ASP A C 1
ATOM 542 O O . ASP A 1 67 ? -5.613 2.551 12.365 1.00 83.50 67 ASP A O 1
ATOM 546 N N . SER A 1 68 ? -6.079 1.123 14.044 1.00 87.38 68 SER A N 1
ATOM 547 C CA . SER A 1 68 ? -6.952 0.247 13.262 1.00 87.38 68 SER A CA 1
ATOM 548 C C . SER A 1 68 ? -8.166 0.966 12.666 1.00 87.38 68 SER A C 1
ATOM 550 O O . SER A 1 68 ? -8.640 0.555 11.611 1.00 87.38 68 SER A O 1
ATOM 552 N N . ALA A 1 69 ? -8.628 2.072 13.264 1.00 90.75 69 ALA A N 1
ATOM 553 C CA . ALA A 1 69 ? -9.737 2.866 12.733 1.00 90.75 69 ALA A CA 1
ATOM 554 C C . ALA A 1 69 ? -9.406 3.548 11.390 1.00 90.75 69 ALA A C 1
ATOM 556 O O . ALA A 1 69 ? -10.306 4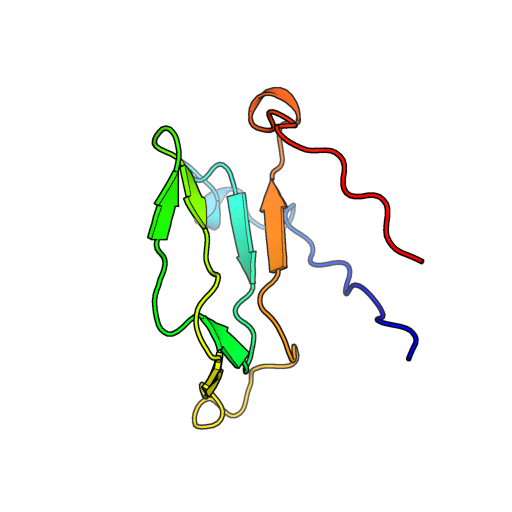.013 10.692 1.00 90.75 69 ALA A O 1
ATOM 557 N N . ARG A 1 70 ? -8.122 3.598 11.001 1.00 86.75 70 ARG A N 1
ATOM 558 C CA . ARG A 1 70 ? -7.664 4.083 9.687 1.00 86.75 70 ARG A CA 1
ATOM 559 C C . ARG A 1 70 ? -7.715 3.000 8.604 1.00 86.75 70 ARG A C 1
ATOM 561 O O . ARG A 1 70 ? -7.488 3.309 7.437 1.00 86.75 70 ARG A O 1
ATOM 568 N N . ILE A 1 71 ? -7.985 1.744 8.968 1.00 90.25 71 ILE A N 1
ATOM 569 C CA . ILE A 1 71 ? -8.033 0.614 8.039 1.00 90.25 71 ILE A CA 1
ATOM 570 C C . ILE A 1 71 ? -9.492 0.290 7.716 1.00 90.25 71 ILE A C 1
ATOM 572 O O . ILE A 1 71 ? -10.290 -0.015 8.598 1.00 90.25 71 ILE A O 1
ATOM 576 N N . LEU A 1 72 ? -9.819 0.292 6.423 1.00 92.12 72 LEU A N 1
ATOM 577 C CA . LEU A 1 72 ? -11.112 -0.147 5.908 1.00 92.12 72 LEU A CA 1
ATOM 578 C C . LEU A 1 72 ? -10.899 -1.296 4.909 1.00 92.12 72 LEU A C 1
ATOM 580 O O . LEU A 1 72 ? -10.499 -1.036 3.772 1.00 92.12 72 LEU A O 1
ATOM 584 N N . PRO A 1 73 ? -11.146 -2.559 5.299 1.00 92.62 73 PRO A N 1
ATOM 585 C CA . PRO A 1 73 ? -11.087 -3.688 4.374 1.00 92.62 73 PRO A CA 1
ATOM 586 C C . PRO A 1 73 ? -12.112 -3.529 3.237 1.00 92.62 73 PRO A C 1
ATOM 588 O O . PRO A 1 73 ? -13.286 -3.284 3.501 1.00 92.62 73 PRO A O 1
ATOM 591 N N . GLN A 1 74 ? -11.677 -3.663 1.978 1.00 91.25 74 GLN A N 1
ATOM 592 C CA . GLN A 1 74 ? -12.527 -3.463 0.785 1.00 91.25 74 GLN A CA 1
ATOM 593 C C . GLN A 1 74 ? -12.803 -4.756 0.009 1.00 91.25 74 GLN A C 1
ATOM 595 O O . GLN A 1 74 ? -13.901 -4.957 -0.498 1.00 91.25 74 GLN A O 1
ATOM 600 N N . TYR A 1 75 ? -11.807 -5.636 -0.090 1.00 90.94 75 TYR A N 1
ATOM 601 C CA . TYR A 1 75 ? -11.870 -6.842 -0.912 1.00 90.94 75 TYR A CA 1
ATOM 602 C C . TYR A 1 75 ? -11.301 -8.030 -0.137 1.00 90.94 75 TYR A C 1
ATOM 604 O O . TYR A 1 75 ? -10.321 -7.884 0.594 1.00 90.94 75 TYR A O 1
ATOM 612 N N . LEU A 1 76 ? -11.893 -9.208 -0.333 1.00 93.69 76 LEU A N 1
ATOM 613 C CA . LEU A 1 76 ? -11.350 -10.493 0.103 1.00 93.69 76 LEU A CA 1
ATOM 614 C C . LEU A 1 76 ? -10.959 -11.280 -1.149 1.00 93.69 76 LEU A C 1
ATOM 616 O O . LEU A 1 76 ? -11.815 -11.575 -1.981 1.00 93.69 76 LEU A O 1
ATOM 620 N N . VAL A 1 77 ? -9.672 -11.594 -1.293 1.00 91.00 77 VAL A N 1
ATOM 621 C CA . VAL A 1 77 ? -9.154 -12.358 -2.436 1.00 91.00 77 VAL A CA 1
ATOM 622 C C . VAL A 1 77 ? -9.017 -13.821 -2.030 1.00 91.00 77 VAL A C 1
ATOM 624 O O . VAL A 1 77 ? -8.326 -14.127 -1.061 1.00 91.00 77 VAL A O 1
ATOM 627 N N . ILE A 1 78 ? -9.667 -14.713 -2.776 1.00 94.00 78 ILE A N 1
ATOM 628 C CA . ILE A 1 78 ? -9.496 -16.165 -2.663 1.00 94.00 78 ILE A CA 1
ATOM 629 C C . ILE A 1 78 ? -8.616 -16.590 -3.837 1.00 94.00 78 ILE A C 1
ATOM 631 O O . ILE A 1 78 ? -8.951 -16.315 -4.987 1.00 94.00 78 ILE A O 1
ATOM 635 N N . TYR A 1 79 ? -7.474 -17.198 -3.534 1.00 90.62 79 TYR A N 1
ATOM 636 C CA . TYR A 1 79 ? -6.485 -17.647 -4.511 1.00 90.62 79 TYR A CA 1
ATOM 637 C C . TYR A 1 79 ? -6.242 -19.149 -4.313 1.00 90.62 79 TYR A C 1
ATOM 639 O O . TYR A 1 79 ? -6.261 -19.608 -3.169 1.00 90.62 79 TYR A O 1
ATOM 647 N N . GLU A 1 80 ? -6.055 -19.887 -5.411 1.00 81.06 80 GLU A N 1
ATOM 648 C CA . GLU A 1 80 ? -5.803 -21.342 -5.427 1.00 81.06 80 GLU A CA 1
ATOM 649 C C . GLU A 1 80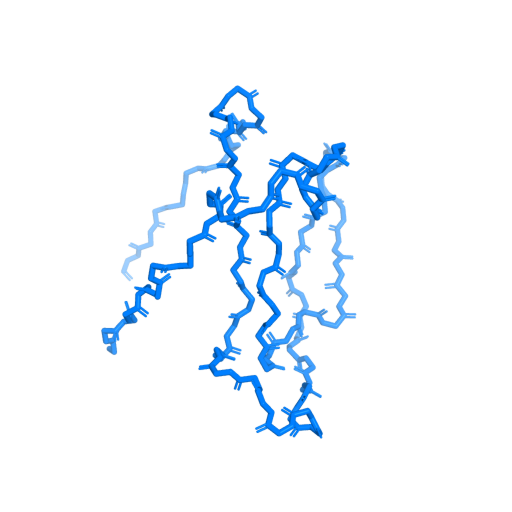 ? -4.318 -21.700 -5.283 1.00 81.06 80 GLU A C 1
ATOM 651 O O . GLU A 1 80 ? -3.476 -21.104 -5.993 1.00 81.06 80 GLU A O 1
#